Protein AF-A0A946P401-F1 (afdb_monomer_lite)

pLDDT: mean 96.0, std 3.0, range [70.25, 98.25]

Foldseek 3Di:
DAPLVVLLVVCVVVVVVVVVVCCVVDVPPDPADDDPVCVVVVNVPHPDDDDQQWDQDPVQGIAGLNHRPVVCVPDDPLQSVSCSRNSDGDDPVNSVSSVVVVVVVPDQDPVLVVVLVPDDPPDDVVVNVVSSVVVCCVVDPVVD

Radius of gyration: 20.54 Å; chains: 1; bounding box: 43×42×54 Å

Structure (mmCIF, N/CA/C/O backbone):
data_AF-A0A946P401-F1
#
_entry.id   AF-A0A946P401-F1
#
loop_
_atom_site.group_PDB
_atom_site.id
_atom_site.type_symbol
_atom_site.label_atom_id
_atom_site.label_alt_id
_atom_site.label_comp_id
_atom_site.label_asym_id
_atom_site.label_entity_id
_atom_site.label_seq_id
_atom_site.pdbx_PDB_ins_code
_atom_site.Cartn_x
_atom_site.Cartn_y
_atom_site.Cartn_z
_atom_site.occupancy
_atom_site.B_iso_or_equiv
_atom_site.auth_seq_id
_atom_site.auth_comp_id
_atom_site.auth_asym_id
_atom_site.auth_atom_id
_atom_site.pdbx_PDB_model_num
ATOM 1 N N . MET A 1 1 ? 18.172 9.989 4.787 1.00 70.25 1 MET A N 1
ATOM 2 C CA . MET A 1 1 ? 16.854 9.374 5.071 1.00 70.25 1 MET A CA 1
ATOM 3 C C . MET A 1 1 ? 15.800 10.339 4.563 1.00 70.25 1 MET A C 1
ATOM 5 O O . MET A 1 1 ? 15.852 11.483 5.000 1.00 70.25 1 MET A O 1
ATOM 9 N N . SER A 1 2 ? 14.939 9.918 3.629 1.00 91.31 2 SER A N 1
ATOM 10 C CA . SER A 1 2 ? 13.918 10.787 3.017 1.00 91.31 2 SER A CA 1
ATOM 11 C C . SER A 1 2 ? 12.996 11.413 4.064 1.00 91.31 2 SER A C 1
ATOM 13 O O . SER A 1 2 ? 12.835 10.870 5.166 1.00 91.31 2 SER A O 1
ATOM 15 N N . LEU A 1 3 ? 12.405 12.560 3.735 1.00 96.50 3 LEU A N 1
ATOM 16 C CA . LEU A 1 3 ? 11.509 13.304 4.620 1.00 96.50 3 LEU A CA 1
ATOM 17 C C . LEU A 1 3 ? 10.303 12.448 5.032 1.00 96.50 3 LEU A C 1
ATOM 19 O O . LEU A 1 3 ? 9.952 12.408 6.211 1.00 96.50 3 LEU A O 1
ATOM 23 N N . LEU A 1 4 ? 9.768 11.644 4.107 1.00 96.88 4 LEU A N 1
ATOM 24 C CA . LEU A 1 4 ? 8.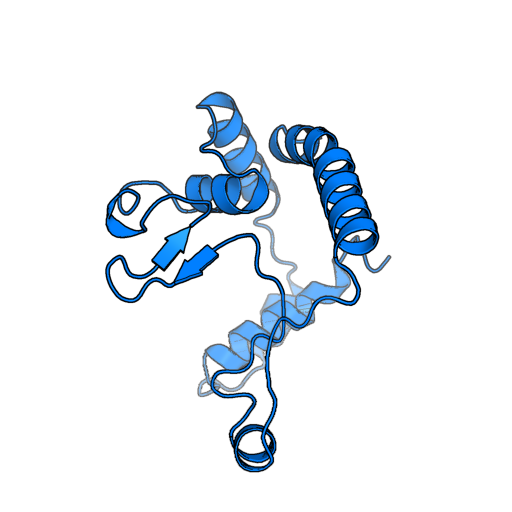709 10.670 4.389 1.00 96.88 4 LEU A CA 1
ATOM 25 C C . LEU A 1 4 ? 9.110 9.662 5.483 1.00 96.88 4 LEU A C 1
ATOM 27 O O . LEU A 1 4 ? 8.361 9.439 6.434 1.00 96.88 4 LEU A O 1
ATOM 31 N N . LYS A 1 5 ? 10.309 9.067 5.395 1.00 96.56 5 LYS A N 1
ATOM 32 C CA . LYS A 1 5 ? 10.795 8.109 6.409 1.00 96.56 5 LYS A CA 1
ATOM 33 C C . LYS A 1 5 ? 10.991 8.773 7.773 1.00 96.56 5 LYS A C 1
ATOM 35 O O . LYS A 1 5 ? 10.742 8.144 8.801 1.00 96.56 5 LYS A O 1
ATOM 40 N N . GLN A 1 6 ? 11.437 10.030 7.800 1.00 96.88 6 GLN A N 1
ATOM 41 C CA . GLN A 1 6 ? 11.561 10.795 9.044 1.00 96.88 6 GLN A CA 1
ATOM 42 C C . GLN A 1 6 ? 10.197 11.046 9.690 1.00 96.88 6 GLN A C 1
ATOM 44 O O . GLN A 1 6 ? 10.072 10.895 10.905 1.00 96.88 6 GLN A O 1
ATOM 49 N N . GLU A 1 7 ? 9.185 11.386 8.893 1.00 96.69 7 GLU A N 1
ATOM 50 C CA . GLU A 1 7 ? 7.823 11.592 9.379 1.00 96.69 7 GLU A CA 1
ATOM 51 C C . GLU A 1 7 ? 7.227 10.299 9.944 1.00 96.69 7 GLU A C 1
ATOM 53 O O . GLU A 1 7 ? 6.802 10.264 11.100 1.00 96.69 7 GLU A O 1
ATOM 58 N N . LEU A 1 8 ? 7.312 9.196 9.195 1.00 97.00 8 LEU A N 1
ATOM 59 C CA . LEU A 1 8 ? 6.853 7.885 9.659 1.00 97.00 8 LEU A CA 1
ATOM 60 C C . LEU A 1 8 ? 7.525 7.464 10.968 1.00 97.00 8 LEU A C 1
ATOM 62 O O . LEU A 1 8 ? 6.856 6.999 11.889 1.00 97.00 8 LEU A O 1
ATOM 66 N N . ARG A 1 9 ? 8.836 7.692 11.105 1.00 97.44 9 ARG A N 1
ATOM 67 C CA . ARG A 1 9 ? 9.573 7.366 12.335 1.00 97.44 9 ARG A CA 1
ATOM 68 C C . ARG A 1 9 ? 9.036 8.105 13.566 1.00 97.44 9 ARG A C 1
ATOM 70 O O . ARG A 1 9 ? 9.102 7.555 14.663 1.00 97.44 9 ARG A O 1
ATOM 77 N N . LYS A 1 10 ? 8.507 9.322 13.407 1.00 96.62 10 LYS A N 1
ATOM 78 C CA . LYS A 1 10 ? 7.879 10.085 14.501 1.00 96.62 10 LYS A CA 1
ATOM 79 C C . LYS A 1 10 ? 6.481 9.565 14.842 1.00 96.62 10 LYS A C 1
ATOM 81 O O . LYS A 1 10 ? 6.079 9.643 16.002 1.00 96.62 10 LYS A O 1
ATOM 86 N N . GLN A 1 11 ? 5.737 9.083 13.847 1.00 96.31 11 GLN A N 1
ATOM 87 C CA . GLN A 1 11 ? 4.347 8.654 14.011 1.00 96.31 11 GLN A CA 1
ATOM 88 C C . GLN A 1 11 ? 4.218 7.215 14.523 1.00 96.31 11 GLN A C 1
ATOM 90 O O . GLN A 1 11 ? 3.386 6.961 15.392 1.00 96.31 11 GLN A O 1
ATOM 95 N N . ILE A 1 12 ? 5.064 6.290 14.051 1.00 97.19 12 ILE A N 1
ATOM 96 C CA . ILE A 1 12 ? 4.979 4.854 14.377 1.00 97.19 12 ILE A CA 1
ATOM 97 C C . ILE A 1 12 ? 4.881 4.589 15.892 1.00 97.19 12 ILE A C 1
ATOM 99 O O . ILE A 1 12 ? 3.969 3.863 16.286 1.00 97.19 12 ILE A O 1
ATOM 103 N N . PRO A 1 13 ? 5.723 5.178 16.771 1.00 97.88 13 PRO A N 1
ATOM 104 C CA . PRO A 1 13 ? 5.627 4.916 18.208 1.00 97.88 13 PRO A CA 1
ATOM 105 C C . PRO A 1 13 ? 4.301 5.378 18.824 1.00 97.88 13 PRO A C 1
ATOM 107 O O . PRO A 1 13 ? 3.810 4.753 19.761 1.00 97.88 13 PRO A O 1
ATOM 110 N N . LYS A 1 14 ? 3.706 6.459 18.299 1.00 96.94 14 LYS A N 1
ATOM 111 C CA . LYS A 1 14 ? 2.421 6.985 18.782 1.00 96.94 14 LYS A CA 1
ATOM 112 C C . LYS A 1 14 ? 1.297 6.012 18.453 1.00 96.94 14 LYS A C 1
ATOM 114 O O . LYS A 1 14 ? 0.610 5.560 19.360 1.00 96.94 14 LYS A O 1
ATOM 119 N N . VAL A 1 15 ? 1.213 5.599 17.188 1.00 95.69 15 VAL A N 1
ATOM 120 C CA . VAL A 1 15 ? 0.208 4.637 16.713 1.00 95.69 15 VAL A CA 1
ATOM 121 C C . VAL A 1 15 ? 0.365 3.286 17.418 1.00 95.69 15 VAL A C 1
ATOM 123 O O . VAL A 1 15 ? -0.617 2.683 17.838 1.00 95.69 15 VAL A O 1
ATOM 126 N N . GLN A 1 16 ? 1.599 2.819 17.637 1.00 97.62 16 GLN A N 1
ATOM 127 C CA . GLN A 1 16 ? 1.847 1.601 18.416 1.00 97.62 16 GLN A CA 1
ATOM 128 C C . GLN A 1 16 ? 1.309 1.701 19.847 1.00 97.62 16 GLN A C 1
ATOM 130 O O . GLN A 1 16 ? 0.755 0.728 20.358 1.00 97.62 16 GLN A O 1
ATOM 135 N N . ASN A 1 17 ? 1.476 2.851 20.501 1.00 98.06 17 ASN A N 1
ATOM 136 C CA . ASN A 1 17 ? 0.951 3.069 21.845 1.00 98.06 17 ASN A CA 1
ATOM 137 C C . ASN A 1 17 ? -0.579 3.169 21.847 1.00 98.06 17 ASN A C 1
ATOM 139 O O . ASN A 1 17 ? -1.206 2.573 22.715 1.00 98.06 17 ASN A O 1
ATOM 143 N N . GLU A 1 18 ? -1.178 3.844 20.865 1.00 96.56 18 GLU A N 1
ATOM 144 C CA . GLU A 1 18 ? -2.636 3.920 20.697 1.00 96.56 18 GLU A CA 1
ATOM 145 C C . GLU A 1 18 ? -3.259 2.530 20.518 1.00 96.56 18 GLU A C 1
ATOM 147 O O . GLU A 1 18 ? -4.220 2.196 21.206 1.00 96.56 18 GLU A O 1
ATOM 152 N N . ILE A 1 19 ? -2.670 1.682 19.666 1.00 96.75 19 ILE A N 1
ATOM 153 C CA . ILE A 1 19 ? -3.125 0.298 19.462 1.00 96.75 19 ILE A CA 1
ATOM 154 C C . ILE A 1 19 ? -3.001 -0.508 20.758 1.00 96.75 19 ILE A C 1
ATOM 156 O O . ILE A 1 19 ? -3.934 -1.216 21.135 1.00 96.75 19 ILE A O 1
ATOM 160 N N . LYS A 1 20 ? -1.868 -0.399 21.464 1.00 97.94 20 LYS A N 1
ATOM 161 C CA . LYS A 1 20 ? -1.679 -1.085 22.751 1.00 97.94 20 LYS A CA 1
ATOM 162 C C . LYS A 1 20 ? -2.722 -0.650 23.772 1.00 97.94 20 LYS A C 1
ATOM 164 O O . LYS A 1 20 ? -3.294 -1.506 24.437 1.00 97.94 20 LYS A O 1
ATOM 169 N N . GLN A 1 21 ? -2.986 0.650 23.871 1.00 98.19 21 GLN A N 1
ATOM 170 C CA . GLN A 1 21 ? -3.978 1.184 24.796 1.00 98.19 21 GLN A CA 1
ATOM 171 C C . GLN A 1 21 ? -5.386 0.704 24.433 1.00 98.19 21 GLN A C 1
ATOM 173 O O . GLN A 1 21 ? -6.114 0.254 25.307 1.00 98.19 21 GLN A O 1
ATOM 178 N N . LEU A 1 22 ? -5.743 0.696 23.145 1.00 96.88 22 LEU A N 1
ATOM 179 C CA . LEU A 1 22 ? -7.036 0.194 22.682 1.00 96.88 22 LEU A CA 1
ATOM 180 C C . LEU A 1 22 ? -7.253 -1.280 23.054 1.00 96.88 22 LEU A C 1
ATOM 182 O O . LEU A 1 22 ? -8.349 -1.648 23.469 1.00 96.88 22 LEU A O 1
ATOM 186 N N . ILE A 1 23 ? -6.219 -2.114 22.927 1.00 97.00 23 ILE A N 1
ATOM 187 C CA . ILE A 1 23 ? -6.283 -3.530 23.311 1.00 97.00 23 ILE A CA 1
ATOM 188 C C . ILE A 1 23 ? -6.398 -3.681 24.834 1.00 97.00 23 ILE A C 1
ATOM 190 O O . ILE A 1 23 ? -7.152 -4.529 25.296 1.00 97.00 23 ILE A O 1
ATOM 194 N N . VAL A 1 24 ? -5.694 -2.858 25.617 1.00 98.12 24 VAL A N 1
ATOM 195 C CA . VAL A 1 24 ? -5.816 -2.859 27.086 1.00 98.12 24 VAL A CA 1
ATOM 196 C C . VAL A 1 24 ? -7.223 -2.448 27.523 1.00 98.12 24 VAL A C 1
ATOM 198 O O . VAL A 1 24 ? -7.798 -3.084 28.400 1.00 98.12 24 VAL A O 1
ATOM 201 N N . ASP A 1 25 ? -7.786 -1.417 26.897 1.00 97.69 25 ASP A N 1
ATOM 202 C CA . ASP A 1 25 ? -9.068 -0.845 27.306 1.00 97.69 25 ASP A CA 1
ATOM 203 C C . ASP A 1 25 ? -10.268 -1.665 26.813 1.00 97.69 25 ASP A C 1
ATOM 205 O O . ASP A 1 25 ? -11.314 -1.670 27.460 1.00 97.69 25 ASP A O 1
ATOM 209 N N . LYS A 1 26 ? -10.157 -2.293 25.633 1.00 97.25 26 LYS A N 1
ATOM 210 C CA . LYS A 1 26 ? -11.293 -2.877 24.894 1.00 97.25 26 LYS A CA 1
ATOM 211 C C . LYS A 1 26 ? -10.980 -4.212 24.211 1.00 97.25 26 LYS A C 1
ATOM 213 O O . LYS A 1 26 ? -11.697 -4.602 23.294 1.00 97.25 26 LYS A O 1
ATOM 218 N N . GLY A 1 27 ? -9.918 -4.911 24.607 1.00 95.06 27 GLY A N 1
ATOM 219 C CA . GLY A 1 27 ? -9.473 -6.142 23.939 1.00 95.06 27 GLY A CA 1
ATOM 220 C C . GLY A 1 27 ? -10.520 -7.259 23.900 1.00 95.06 27 GLY A C 1
ATOM 221 O O . GLY A 1 27 ? -10.591 -7.983 22.910 1.0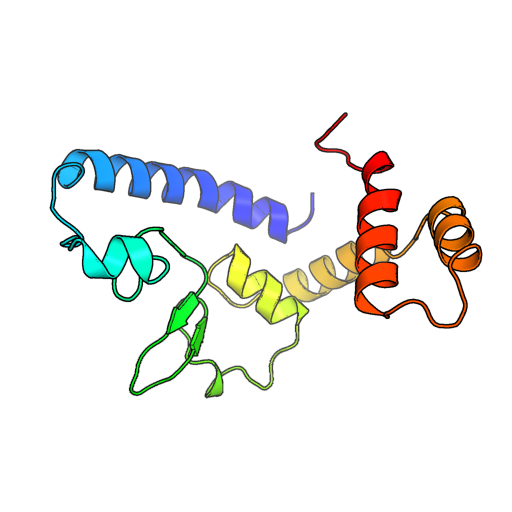0 95.06 27 GLY A O 1
ATOM 222 N N . ASP A 1 28 ? -11.364 -7.347 24.930 1.00 96.88 28 ASP A N 1
ATOM 223 C CA . ASP A 1 28 ? -12.422 -8.360 25.044 1.00 96.88 28 ASP A CA 1
ATOM 224 C C . ASP A 1 28 ? -13.787 -7.881 24.508 1.00 96.88 28 ASP A C 1
ATOM 226 O O . ASP A 1 28 ? -14.778 -8.614 24.559 1.00 96.88 28 ASP A O 1
ATOM 230 N N . GLU A 1 29 ? -13.866 -6.654 23.979 1.00 97.12 29 GLU A N 1
ATOM 231 C CA . GLU A 1 29 ? -15.108 -6.104 23.438 1.00 97.12 29 GLU A CA 1
ATOM 232 C C . GLU A 1 29 ? -15.479 -6.758 22.105 1.00 97.12 29 GLU A C 1
ATOM 234 O O . GLU A 1 29 ? -14.680 -6.909 21.175 1.00 97.12 29 GLU A O 1
ATOM 239 N N . LYS A 1 30 ? -16.756 -7.111 21.977 1.00 96.38 30 LYS A N 1
ATOM 240 C CA . LYS A 1 30 ? -17.268 -7.800 20.796 1.00 96.38 30 LYS A CA 1
ATOM 241 C C . LYS A 1 30 ? -17.426 -6.837 19.617 1.00 96.38 30 LYS A C 1
ATOM 243 O O . LYS A 1 30 ? -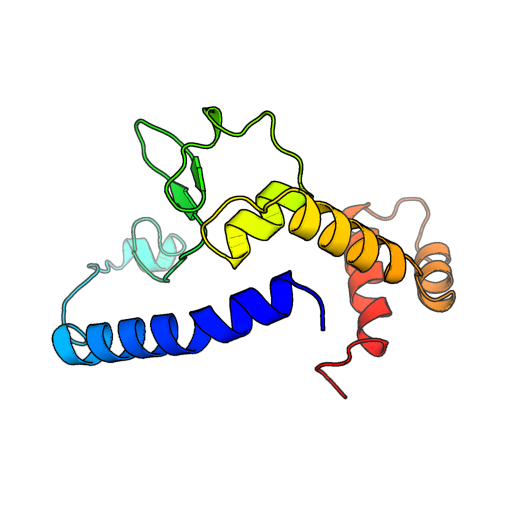18.275 -5.949 19.640 1.00 96.38 30 LYS A O 1
ATOM 248 N N . ILE A 1 31 ? -16.680 -7.067 18.532 1.00 95.00 31 ILE A N 1
ATOM 249 C CA . ILE A 1 31 ? -16.750 -6.234 17.313 1.00 95.00 31 ILE A CA 1
ATOM 250 C C . ILE A 1 31 ? -17.706 -6.765 16.232 1.00 95.00 31 ILE A C 1
ATOM 252 O O . ILE A 1 31 ? -18.153 -5.992 15.379 1.00 95.00 31 ILE A O 1
ATOM 256 N N . SER A 1 32 ? -18.011 -8.068 16.238 1.00 94.75 32 SER A N 1
ATOM 257 C CA . SER A 1 32 ? -18.866 -8.725 15.241 1.00 94.75 32 SER A CA 1
ATOM 258 C C . SER A 1 32 ? -19.482 -10.016 15.788 1.00 94.75 32 SER A C 1
ATOM 260 O O . SER A 1 32 ? -18.885 -10.700 16.616 1.00 94.75 32 SER A O 1
ATOM 262 N N . ASP A 1 33 ? -20.655 -10.369 15.270 1.00 95.44 33 ASP A N 1
ATOM 263 C CA . ASP A 1 33 ? -21.259 -11.700 15.380 1.00 95.44 33 ASP A CA 1
ATOM 264 C C . ASP A 1 33 ? -20.929 -12.545 14.146 1.00 95.44 33 ASP A C 1
ATOM 266 O O . ASP A 1 33 ? -20.715 -11.996 13.061 1.00 95.44 33 ASP A O 1
ATOM 270 N N . VAL A 1 34 ? -20.887 -13.871 14.307 1.00 96.62 34 VAL A N 1
ATOM 271 C CA . VAL A 1 34 ? -20.573 -14.815 13.223 1.00 96.62 34 VAL A CA 1
ATOM 272 C C . VAL A 1 34 ? -21.618 -15.924 13.165 1.00 96.62 34 VAL A C 1
ATOM 274 O O . VAL A 1 34 ? -21.879 -16.605 14.154 1.00 96.62 34 VAL A O 1
ATOM 277 N N . THR A 1 35 ? -22.196 -16.130 11.983 1.00 96.81 35 THR A N 1
ATOM 278 C CA . THR A 1 35 ? -23.159 -17.204 11.693 1.00 96.81 35 THR A CA 1
ATOM 279 C C . THR A 1 35 ? -22.555 -18.276 10.782 1.00 96.81 35 THR A C 1
ATOM 281 O O . THR A 1 35 ? -21.600 -18.022 10.046 1.00 96.81 35 THR A O 1
ATOM 284 N N . VAL A 1 36 ? -23.157 -19.473 10.761 1.00 96.25 36 VAL A N 1
ATOM 285 C CA . VAL A 1 36 ? -22.732 -20.578 9.875 1.00 96.25 36 VAL A CA 1
ATOM 286 C C . VAL A 1 36 ? -22.772 -20.162 8.401 1.00 96.25 36 VAL A C 1
ATOM 288 O O . VAL A 1 36 ? -21.833 -20.432 7.659 1.00 96.25 36 VAL A O 1
ATOM 291 N N . ALA A 1 37 ? -23.814 -19.444 7.974 1.00 97.00 37 ALA A N 1
ATOM 292 C CA . ALA A 1 37 ? -23.921 -18.960 6.598 1.00 97.00 37 ALA A CA 1
ATOM 293 C C . ALA A 1 37 ? -22.762 -18.021 6.223 1.00 97.00 37 ALA A C 1
ATOM 295 O O . ALA A 1 37 ? -22.234 -18.094 5.112 1.00 97.00 37 ALA A O 1
ATOM 296 N N . GLN A 1 38 ? -22.315 -17.173 7.156 1.00 96.00 38 GLN A N 1
ATOM 297 C CA . GLN A 1 38 ? -21.204 -16.264 6.894 1.00 96.00 38 GLN A CA 1
ATOM 298 C C . GLN A 1 38 ? -19.870 -16.998 6.713 1.00 96.00 38 GLN A C 1
ATOM 300 O O . GLN A 1 38 ? -19.068 -16.564 5.882 1.00 96.00 38 GLN A O 1
ATOM 305 N N . ALA A 1 39 ? -19.674 -18.133 7.395 1.00 94.00 39 ALA A N 1
ATOM 306 C CA . ALA A 1 39 ? -18.496 -18.985 7.224 1.00 94.00 39 ALA A CA 1
ATOM 307 C C . ALA A 1 39 ? -18.369 -19.530 5.788 1.00 94.00 39 ALA A C 1
ATOM 309 O O . ALA A 1 39 ? -17.271 -19.566 5.242 1.00 94.00 39 ALA A O 1
ATOM 310 N N . PHE A 1 40 ? -19.488 -19.866 5.138 1.00 96.38 40 PHE A N 1
ATOM 311 C CA . PHE A 1 40 ? -19.502 -20.338 3.746 1.00 96.38 40 PHE A CA 1
ATOM 312 C C . PHE A 1 40 ? -19.568 -19.211 2.699 1.00 96.38 40 PHE A C 1
ATOM 314 O O . PHE A 1 40 ? -19.368 -19.460 1.515 1.00 96.38 40 PHE A O 1
ATOM 321 N N . SER A 1 41 ? -19.821 -17.965 3.111 1.00 95.00 41 SER A N 1
ATOM 322 C CA . SER A 1 41 ? -19.968 -16.814 2.201 1.00 95.00 41 SER A CA 1
ATOM 323 C C . SER A 1 41 ? -18.689 -15.994 1.986 1.00 95.00 41 SER A C 1
ATOM 325 O O . SER A 1 41 ? -18.746 -14.929 1.368 1.00 95.00 41 SER A O 1
ATOM 327 N N . GLY A 1 42 ? -17.557 -16.441 2.541 1.00 93.25 42 GLY A N 1
ATOM 328 C CA . GLY A 1 42 ? -16.308 -15.680 2.515 1.00 93.25 42 GLY A CA 1
ATOM 329 C C . GLY A 1 42 ? -16.340 -14.453 3.430 1.00 93.25 42 GLY A C 1
ATOM 330 O O . GLY A 1 42 ? -15.950 -13.368 3.015 1.00 93.25 42 GLY A O 1
ATOM 331 N N . LEU A 1 43 ? -16.827 -14.613 4.668 1.00 94.19 43 LEU A N 1
ATOM 332 C CA . LEU A 1 43 ? -16.848 -13.565 5.703 1.00 94.19 43 LEU A CA 1
ATOM 333 C C . LEU A 1 43 ? -17.732 -12.344 5.388 1.00 94.19 43 LEU A C 1
ATOM 335 O O . LEU A 1 43 ? -17.524 -11.257 5.932 1.00 94.19 43 LEU A O 1
ATOM 339 N N . ARG A 1 44 ? -18.755 -12.494 4.538 1.00 92.06 44 ARG A N 1
ATOM 340 C CA . ARG A 1 44 ? -19.656 -11.389 4.181 1.00 92.06 44 ARG A CA 1
ATOM 341 C C . ARG A 1 44 ? -20.300 -10.767 5.428 1.00 92.06 44 ARG A C 1
ATOM 343 O O . ARG A 1 44 ? -20.998 -11.435 6.192 1.00 92.06 44 ARG A O 1
ATOM 350 N N . GLY A 1 45 ? -20.094 -9.463 5.604 1.00 90.81 45 GLY A N 1
ATOM 351 C CA . GLY A 1 45 ? -20.649 -8.694 6.722 1.00 90.81 45 GLY A CA 1
ATOM 352 C C . GLY A 1 45 ? -19.931 -8.888 8.063 1.00 90.81 45 GLY A C 1
ATOM 353 O O . GLY A 1 45 ? -20.390 -8.334 9.056 1.00 90.81 45 GLY A O 1
ATOM 354 N N . ILE A 1 46 ? -18.825 -9.638 8.109 1.00 95.06 46 ILE A N 1
ATOM 355 C CA . ILE A 1 46 ? -18.009 -9.804 9.317 1.00 95.06 46 ILE A CA 1
ATOM 356 C C . ILE A 1 46 ? -16.912 -8.737 9.339 1.00 95.06 46 ILE A C 1
ATOM 358 O O . ILE A 1 46 ? -16.155 -8.587 8.379 1.00 95.06 46 ILE A O 1
ATOM 362 N N . LYS A 1 47 ? -16.779 -8.026 10.463 1.00 94.31 47 LYS A N 1
ATOM 363 C CA . LYS A 1 47 ? -15.619 -7.156 10.712 1.00 94.31 47 LYS A CA 1
ATOM 364 C C . LYS A 1 47 ? -14.439 -8.025 11.152 1.00 94.31 47 LYS A C 1
ATOM 366 O O . LYS A 1 47 ? -14.407 -8.464 12.296 1.00 94.31 47 LYS A O 1
ATOM 371 N N . ALA A 1 48 ? -13.515 -8.305 10.232 1.00 92.38 48 ALA A N 1
ATOM 372 C CA . ALA A 1 48 ? -12.453 -9.298 10.440 1.00 92.38 48 ALA A CA 1
ATOM 373 C C . ALA A 1 48 ? -11.039 -8.710 10.595 1.00 92.38 48 ALA A C 1
ATOM 375 O O . ALA A 1 48 ? -10.172 -9.357 11.174 1.00 92.38 48 ALA A O 1
ATOM 376 N N . PHE A 1 49 ? -10.783 -7.510 10.075 1.00 92.00 49 PHE A N 1
ATOM 377 C CA . PHE A 1 49 ? -9.454 -6.896 10.078 1.00 92.00 49 PHE A CA 1
ATOM 378 C C . PHE A 1 49 ? -9.541 -5.373 10.167 1.00 92.00 49 PHE A C 1
ATOM 380 O O . PHE A 1 49 ? -10.559 -4.767 9.829 1.00 92.00 49 PHE A O 1
ATOM 387 N N . VAL A 1 50 ? -8.448 -4.768 10.627 1.00 93.69 50 VAL A N 1
ATOM 388 C CA . VAL A 1 50 ? -8.280 -3.317 10.724 1.00 93.69 50 VAL A CA 1
ATOM 389 C C . VAL A 1 50 ? -7.629 -2.804 9.440 1.00 93.69 50 VAL A C 1
ATOM 391 O O . VAL A 1 50 ? -6.662 -3.386 8.952 1.00 93.69 50 VAL A O 1
ATOM 394 N N . CYS A 1 51 ? -8.165 -1.715 8.892 1.00 94.75 51 CYS A N 1
ATOM 395 C CA . CYS A 1 51 ? -7.589 -0.987 7.767 1.00 94.75 51 CYS A CA 1
ATOM 396 C C . CYS A 1 51 ? -7.573 0.504 8.114 1.00 94.75 51 CYS A C 1
ATOM 398 O O . CYS A 1 51 ? -8.620 1.146 8.146 1.00 94.75 51 CYS A O 1
ATOM 400 N N . ASP A 1 52 ? -6.386 1.050 8.380 1.00 92.75 52 ASP A N 1
ATOM 401 C CA . ASP A 1 52 ? -6.241 2.436 8.854 1.00 92.75 52 ASP A CA 1
ATOM 402 C C . ASP A 1 52 ? -6.123 3.461 7.719 1.00 92.75 52 ASP A C 1
ATOM 404 O O . ASP A 1 52 ? -6.166 4.673 7.945 1.00 92.75 52 ASP A O 1
ATOM 408 N N . THR A 1 53 ? -5.908 2.995 6.489 1.00 96.69 53 THR A N 1
ATOM 409 C CA . THR A 1 53 ? -5.631 3.863 5.341 1.00 96.69 53 THR A CA 1
ATOM 410 C C . THR A 1 53 ? -6.900 4.375 4.677 1.00 96.69 53 THR A C 1
ATOM 412 O O . THR A 1 53 ? -6.920 5.501 4.176 1.00 96.69 53 THR A O 1
ATOM 415 N N . SER A 1 54 ? -7.967 3.577 4.674 1.00 96.75 54 SER A N 1
ATOM 416 C CA . SER A 1 54 ? -9.221 3.939 4.022 1.00 96.75 54 SER A CA 1
ATOM 417 C C . SER A 1 54 ? -10.423 3.210 4.609 1.00 96.75 54 SER A C 1
ATOM 419 O O . SER A 1 54 ? -10.304 2.150 5.220 1.00 96.75 54 SER A O 1
ATOM 421 N N . SER A 1 55 ? -11.598 3.787 4.388 1.00 95.62 55 SER A N 1
ATOM 422 C CA . SER A 1 55 ? -12.889 3.193 4.715 1.00 95.62 55 SER A CA 1
ATOM 423 C C . SER A 1 55 ? -13.902 3.496 3.614 1.00 95.62 55 SER A C 1
ATOM 425 O O . SER A 1 55 ? -13.694 4.377 2.780 1.00 95.62 55 SER A O 1
ATOM 427 N N . VAL A 1 56 ? -14.999 2.742 3.586 1.00 95.19 56 VAL A N 1
ATOM 428 C CA . VAL A 1 56 ? -16.082 2.946 2.620 1.00 95.19 56 VAL A CA 1
ATOM 429 C C . VAL A 1 56 ? -17.369 3.231 3.379 1.00 95.19 56 VAL A C 1
ATOM 431 O O . VAL A 1 56 ? -17.784 2.449 4.233 1.00 95.19 56 VAL A O 1
ATOM 434 N N . SER A 1 57 ? -17.993 4.362 3.060 1.00 91.12 57 SER A N 1
ATOM 435 C CA . SER A 1 57 ? -19.317 4.755 3.540 1.00 91.12 57 SER A CA 1
ATOM 436 C C . SER A 1 57 ? -20.348 4.552 2.429 1.00 91.12 57 SER A C 1
ATOM 438 O O . SER A 1 57 ? -20.048 4.791 1.261 1.00 91.12 57 SER A O 1
ATOM 440 N N . ALA A 1 58 ? -21.568 4.148 2.791 1.00 90.44 58 ALA A N 1
ATOM 441 C CA . ALA A 1 58 ? -22.671 4.017 1.837 1.00 90.44 58 ALA A CA 1
ATOM 442 C C . ALA A 1 58 ? -23.039 5.360 1.179 1.00 90.44 58 ALA A C 1
ATOM 444 O O . ALA A 1 58 ? -23.339 5.388 -0.009 1.00 90.44 58 ALA A O 1
ATOM 445 N N . ASP A 1 59 ? -22.952 6.464 1.928 1.00 90.50 59 ASP A N 1
ATOM 446 C CA . ASP A 1 59 ? -23.368 7.788 1.450 1.00 90.50 59 ASP A CA 1
ATOM 447 C C . ASP A 1 59 ? -22.243 8.523 0.713 1.00 90.50 59 ASP A C 1
ATOM 449 O O . ASP A 1 59 ? -22.481 9.223 -0.269 1.00 90.50 59 ASP A O 1
ATOM 453 N N . LYS A 1 60 ? -21.003 8.390 1.204 1.00 88.38 60 LYS A N 1
ATOM 454 C CA . LYS A 1 60 ? -19.844 9.165 0.721 1.00 88.38 60 LYS A CA 1
ATOM 455 C C . LYS A 1 60 ? -18.896 8.380 -0.188 1.00 88.38 60 LYS A C 1
ATOM 457 O O . LYS A 1 60 ? -17.985 8.968 -0.764 1.00 88.38 60 LYS A O 1
ATOM 462 N N . GLY A 1 61 ? -19.074 7.066 -0.308 1.00 94.69 61 GLY A N 1
ATOM 463 C CA . GLY A 1 61 ? -18.150 6.197 -1.031 1.00 94.69 61 GLY A CA 1
ATOM 464 C C . GLY A 1 61 ? -16.812 6.026 -0.304 1.00 94.69 61 GLY A C 1
ATOM 465 O O . GLY A 1 61 ? -16.768 5.921 0.924 1.00 94.69 61 GLY A O 1
ATOM 466 N N . LEU A 1 62 ? -15.721 5.950 -1.073 1.00 96.94 62 LEU A N 1
ATOM 467 C CA . LEU A 1 62 ? -14.367 5.762 -0.547 1.00 96.94 62 LEU A CA 1
ATOM 468 C C . LEU A 1 62 ? -13.885 7.013 0.200 1.00 96.94 62 LEU A C 1
ATOM 470 O O . LEU A 1 62 ? -13.940 8.123 -0.325 1.00 96.94 62 LEU A O 1
ATOM 474 N N . ILE A 1 63 ? -13.351 6.809 1.399 1.00 97.06 63 ILE A N 1
ATOM 475 C CA . ILE A 1 63 ? -12.736 7.830 2.243 1.00 97.06 63 ILE A CA 1
ATOM 476 C C . ILE A 1 63 ? -11.291 7.400 2.499 1.00 97.06 63 ILE A C 1
ATOM 478 O O . ILE A 1 63 ? -11.048 6.324 3.043 1.00 97.06 63 ILE A O 1
ATOM 482 N N . ILE A 1 64 ? -10.323 8.233 2.123 1.00 97.31 64 ILE A N 1
ATOM 483 C CA . ILE A 1 64 ? -8.889 7.976 2.296 1.00 97.31 64 ILE A CA 1
ATOM 484 C C . ILE A 1 64 ? -8.383 8.851 3.437 1.00 97.31 64 ILE A C 1
ATOM 486 O O . ILE A 1 64 ? -8.438 10.074 3.345 1.00 97.31 64 ILE A O 1
ATOM 490 N N . ARG A 1 65 ? -7.909 8.233 4.529 1.00 96.19 65 ARG A N 1
ATOM 491 C CA . ARG A 1 65 ? -7.414 8.939 5.730 1.00 96.19 65 ARG A CA 1
ATOM 492 C C . ARG A 1 65 ? -8.337 10.079 6.205 1.00 96.19 65 ARG A C 1
ATOM 494 O O . ARG A 1 65 ? -7.882 11.147 6.593 1.00 96.19 65 ARG A O 1
ATOM 501 N N . GLY A 1 66 ? -9.649 9.843 6.169 1.00 94.88 66 GLY A N 1
ATOM 502 C CA . GLY A 1 66 ? -10.670 10.809 6.593 1.00 94.88 66 GLY A CA 1
ATOM 503 C C . GLY A 1 66 ? -11.143 11.788 5.513 1.00 94.88 66 GLY A C 1
ATOM 504 O O . GLY A 1 66 ? -12.099 12.516 5.762 1.00 94.88 66 GLY A O 1
ATOM 505 N N . ILE A 1 67 ? -10.549 11.772 4.317 1.00 95.62 67 ILE A N 1
ATOM 506 C CA . ILE A 1 67 ? -10.902 12.665 3.208 1.00 95.62 67 ILE A CA 1
ATOM 507 C C . ILE A 1 67 ? -11.706 11.885 2.153 1.00 95.62 67 ILE A C 1
ATOM 509 O O . ILE A 1 67 ? -11.211 10.873 1.644 1.00 95.62 67 ILE A O 1
ATOM 513 N N . PRO A 1 68 ? -12.946 12.288 1.815 1.00 96.19 68 PRO A N 1
ATOM 514 C CA . PRO A 1 68 ? -13.711 11.665 0.736 1.00 96.19 68 PRO A CA 1
ATOM 515 C C . PRO A 1 68 ? -12.956 11.701 -0.599 1.00 96.19 68 PRO A C 1
ATOM 517 O O . PRO A 1 68 ? -12.417 12.736 -0.981 1.00 96.19 68 PRO A O 1
ATOM 520 N N . LEU A 1 69 ? -12.951 10.590 -1.343 1.00 95.56 69 LEU A N 1
ATOM 521 C CA . LEU A 1 69 ? -12.200 10.459 -2.601 1.00 95.56 69 LEU A CA 1
ATOM 522 C C . LEU A 1 69 ? -12.526 11.580 -3.596 1.00 95.56 69 LEU A C 1
ATOM 524 O O . LEU A 1 69 ? -11.628 12.108 -4.246 1.00 95.56 69 LEU A O 1
ATOM 528 N N . LEU A 1 70 ? -13.807 11.947 -3.694 1.00 94.88 70 LEU A N 1
ATOM 529 C CA . LEU A 1 70 ? -14.284 12.979 -4.616 1.00 94.88 70 LEU A CA 1
ATOM 530 C C . LEU A 1 70 ? -13.691 14.369 -4.327 1.00 94.88 70 LEU A C 1
ATOM 532 O O . LEU A 1 70 ? -13.667 15.206 -5.222 1.00 94.88 70 LEU A O 1
ATOM 536 N N . GLU A 1 71 ? -13.177 14.614 -3.119 1.00 95.38 71 GLU A N 1
ATOM 537 C CA . GLU A 1 71 ? -12.531 15.881 -2.753 1.00 95.38 71 GLU A CA 1
ATOM 538 C C . GLU A 1 71 ? -11.059 15.941 -3.188 1.00 95.38 71 GLU A C 1
ATOM 540 O O . GLU A 1 71 ? -10.495 17.025 -3.302 1.00 95.38 71 GLU A O 1
ATOM 545 N N . ILE A 1 72 ? -10.432 14.795 -3.472 1.00 95.69 72 ILE A N 1
ATOM 546 C CA . ILE A 1 72 ? -8.989 14.682 -3.746 1.00 95.69 72 ILE A CA 1
ATOM 547 C C . ILE A 1 72 ? -8.675 14.095 -5.124 1.00 95.69 72 ILE A C 1
ATOM 549 O O . ILE A 1 72 ? -7.547 13.704 -5.387 1.00 95.69 72 ILE A O 1
ATOM 553 N N . THR A 1 73 ? -9.626 14.073 -6.057 1.00 96.25 73 THR A N 1
ATOM 554 C CA . THR A 1 73 ? -9.397 13.539 -7.417 1.00 96.25 73 THR A CA 1
ATOM 555 C C . THR A 1 73 ? -8.362 14.317 -8.235 1.00 96.25 73 THR A C 1
ATOM 557 O O . THR A 1 73 ? -7.956 13.865 -9.300 1.00 96.25 73 THR A O 1
ATOM 560 N N . HIS A 1 74 ? -7.978 15.508 -7.774 1.00 96.81 74 HIS A N 1
ATOM 561 C CA . HIS A 1 74 ? -7.064 16.423 -8.452 1.00 96.81 74 HIS A CA 1
ATOM 562 C C . HIS A 1 74 ? -5.609 16.312 -7.968 1.00 96.81 74 HIS A C 1
ATOM 564 O O . HIS A 1 74 ? -4.735 16.925 -8.580 1.00 96.81 74 HIS A O 1
ATOM 570 N N . ILE A 1 75 ? -5.349 15.580 -6.877 1.00 97.12 75 ILE A N 1
ATOM 571 C CA . ILE A 1 75 ? -3.998 15.440 -6.317 1.00 97.12 75 ILE A CA 1
ATOM 572 C C . ILE A 1 75 ? -3.222 14.335 -7.038 1.00 97.12 75 ILE A C 1
ATOM 574 O O . ILE A 1 75 ? -3.799 13.420 -7.629 1.00 97.12 75 ILE A O 1
ATOM 578 N N . LEU A 1 76 ? -1.897 14.403 -6.979 1.00 97.62 76 LEU A N 1
ATOM 579 C CA . LEU A 1 76 ? -1.023 13.444 -7.645 1.00 97.62 76 LEU A CA 1
ATOM 580 C C . LEU A 1 76 ? -0.957 12.096 -6.905 1.00 97.62 76 LEU A C 1
ATOM 582 O O . LEU A 1 76 ? -1.096 12.058 -5.679 1.00 97.62 76 LEU A O 1
ATOM 586 N N . PRO A 1 77 ? -0.653 10.981 -7.597 1.00 97.06 77 PRO A N 1
ATOM 587 C CA . PRO A 1 77 ? -0.452 9.681 -6.955 1.00 97.06 77 PRO A CA 1
ATOM 588 C C . PRO A 1 77 ? 0.595 9.696 -5.832 1.00 97.06 77 PRO A C 1
ATOM 590 O O . PRO A 1 77 ? 0.424 9.015 -4.824 1.00 97.06 77 PRO A O 1
ATOM 593 N N . GLU A 1 78 ? 1.656 10.495 -5.958 1.00 97.69 78 GLU A N 1
ATOM 594 C CA . GLU A 1 78 ? 2.675 10.655 -4.916 1.00 97.69 78 GLU A CA 1
ATOM 595 C C . GLU A 1 78 ? 2.118 11.359 -3.670 1.00 97.69 78 GLU A C 1
ATOM 597 O O . GLU A 1 78 ? 2.476 11.009 -2.545 1.00 97.69 78 GLU A O 1
ATOM 602 N N . GLU A 1 79 ? 1.194 12.308 -3.846 1.00 97.94 79 GLU A N 1
ATOM 603 C CA . GLU A 1 79 ? 0.489 12.959 -2.737 1.00 97.94 79 GLU A CA 1
ATOM 604 C C . GLU A 1 79 ? -0.486 11.990 -2.064 1.00 97.94 79 GLU A C 1
ATOM 606 O O . GLU A 1 79 ? -0.536 11.938 -0.835 1.00 97.94 79 GLU A O 1
ATOM 611 N N . VAL A 1 80 ? -1.194 11.162 -2.846 1.00 97.69 80 VAL A N 1
ATOM 612 C CA . VAL A 1 80 ? -2.030 10.069 -2.318 1.00 97.69 80 VAL A CA 1
ATOM 613 C C . VAL A 1 80 ? -1.177 9.082 -1.519 1.00 97.69 80 VAL A C 1
ATOM 615 O O . VAL A 1 80 ? -1.556 8.700 -0.415 1.00 97.69 80 VAL A O 1
ATOM 618 N N . PHE A 1 81 ? -0.011 8.681 -2.030 1.00 97.94 81 PHE A N 1
ATOM 619 C CA . PHE A 1 81 ? 0.901 7.770 -1.334 1.00 97.94 81 PHE A CA 1
ATOM 620 C C . PHE A 1 81 ? 1.379 8.354 0.000 1.00 97.94 81 PHE A C 1
ATOM 622 O O . PHE A 1 81 ? 1.340 7.679 1.032 1.00 97.94 81 PHE A O 1
ATOM 629 N N . PHE A 1 82 ? 1.767 9.632 0.003 1.00 98.19 82 PHE A N 1
ATOM 630 C CA . PHE A 1 82 ? 2.164 10.332 1.221 1.00 98.19 82 PHE A CA 1
ATOM 631 C C . PHE A 1 82 ? 1.002 10.428 2.222 1.00 98.19 82 PHE A C 1
ATOM 633 O O . PHE A 1 82 ? 1.191 10.151 3.411 1.00 98.19 82 PHE A O 1
ATOM 640 N N . LEU A 1 83 ? -0.209 10.739 1.745 1.00 97.88 83 LEU A N 1
ATOM 641 C CA . LEU A 1 83 ? -1.431 10.763 2.546 1.00 97.88 83 LEU A CA 1
ATOM 642 C C . LEU A 1 83 ? -1.697 9.402 3.187 1.00 97.88 83 LEU A C 1
ATOM 644 O O . LEU A 1 83 ? -1.840 9.322 4.404 1.00 97.88 83 LEU A O 1
ATOM 648 N N . LEU A 1 84 ? -1.701 8.322 2.403 1.00 97.81 84 LEU A N 1
ATOM 649 C CA . LEU A 1 84 ? -1.949 6.964 2.890 1.00 97.81 84 LEU A CA 1
ATOM 650 C C . LEU A 1 84 ? -0.984 6.575 4.013 1.00 97.81 84 LEU A C 1
ATOM 652 O O . LEU A 1 84 ? -1.406 5.959 4.992 1.00 97.81 84 LEU A O 1
ATOM 656 N N . LEU A 1 85 ? 0.285 6.963 3.914 1.00 97.38 85 LEU A N 1
ATOM 657 C CA . LEU A 1 85 ? 1.302 6.613 4.900 1.00 97.38 85 LEU A CA 1
ATOM 658 C C . LEU A 1 85 ? 1.288 7.508 6.144 1.00 97.38 85 LEU A C 1
ATOM 660 O O . LEU A 1 85 ? 1.474 6.997 7.244 1.00 97.38 85 LEU A O 1
ATOM 664 N N . THR A 1 86 ? 1.054 8.812 5.990 1.00 96.56 86 THR A N 1
ATOM 665 C CA . THR A 1 86 ? 1.250 9.802 7.071 1.00 96.56 86 THR A CA 1
ATOM 666 C C . THR A 1 86 ? -0.037 10.406 7.632 1.00 96.56 86 THR A C 1
ATOM 668 O O . THR A 1 86 ? 0.013 11.128 8.625 1.00 96.56 86 THR A O 1
ATOM 671 N N . GLY A 1 87 ? -1.180 10.168 6.986 1.00 96.19 87 GLY A N 1
ATOM 672 C CA . GLY A 1 87 ? -2.473 10.745 7.358 1.00 96.19 87 GLY A CA 1
ATOM 673 C C . GLY A 1 87 ? -2.670 12.213 6.962 1.00 96.19 87 GLY A C 1
ATOM 674 O O . GLY A 1 87 ? -3.707 12.780 7.291 1.00 96.19 87 GLY A O 1
ATOM 675 N N . ARG A 1 88 ? -1.718 12.838 6.254 1.00 95.75 88 ARG A N 1
ATOM 676 C CA . ARG A 1 88 ? -1.821 14.226 5.771 1.00 95.75 88 ARG A CA 1
ATOM 677 C C . ARG A 1 88 ? -1.242 14.392 4.370 1.00 95.75 88 ARG A C 1
ATOM 679 O O . ARG A 1 88 ? -0.425 13.589 3.935 1.00 95.75 88 ARG A O 1
ATOM 686 N N . LEU A 1 89 ? -1.609 15.475 3.692 1.00 96.94 89 LEU A N 1
ATOM 687 C CA . LEU A 1 89 ? -0.960 15.858 2.439 1.00 96.94 89 LEU A CA 1
ATOM 688 C C . LEU A 1 89 ? 0.490 16.333 2.688 1.00 96.94 89 LEU A C 1
ATOM 690 O O . LEU A 1 89 ? 0.786 16.886 3.760 1.00 96.94 89 LEU A O 1
ATOM 694 N N . PRO A 1 90 ? 1.407 16.100 1.731 1.00 97.81 90 PRO A N 1
ATOM 695 C CA . PRO A 1 90 ? 2.786 16.558 1.834 1.00 97.81 90 PRO A CA 1
ATOM 696 C C . PRO A 1 90 ? 2.884 18.077 1.653 1.00 97.81 90 PRO A C 1
ATOM 698 O O . PRO A 1 90 ? 2.070 18.708 0.981 1.00 97.81 90 PRO A O 1
ATOM 701 N N . THR A 1 91 ? 3.935 18.674 2.208 1.00 98.12 91 THR A N 1
ATOM 702 C CA . THR A 1 91 ? 4.381 20.013 1.797 1.00 98.12 91 THR A CA 1
ATOM 703 C C . THR A 1 91 ? 5.070 19.957 0.427 1.00 98.12 91 THR A C 1
ATOM 705 O O . THR A 1 91 ? 5.424 18.884 -0.065 1.00 98.12 91 THR A O 1
ATOM 708 N N . LYS A 1 92 ? 5.319 21.118 -0.197 1.00 97.56 92 LYS A N 1
ATOM 709 C CA . LYS A 1 92 ? 6.017 21.185 -1.496 1.00 97.56 92 LYS A CA 1
ATOM 710 C C . LYS A 1 92 ? 7.399 20.523 -1.449 1.00 97.56 92 LYS A C 1
ATOM 712 O O . LYS A 1 92 ? 7.736 19.775 -2.362 1.00 97.56 92 LYS A O 1
ATOM 717 N N . ASP A 1 93 ? 8.157 20.754 -0.380 1.00 97.88 93 ASP A N 1
ATOM 718 C CA . ASP A 1 93 ? 9.504 20.194 -0.221 1.00 97.88 93 ASP A CA 1
ATOM 719 C C . ASP A 1 93 ? 9.460 18.674 -0.010 1.00 97.88 93 ASP A C 1
ATOM 721 O O . ASP A 1 93 ? 10.261 17.943 -0.588 1.00 97.88 93 ASP A O 1
ATOM 725 N N . GLU A 1 94 ? 8.478 18.181 0.751 1.00 98.12 94 GLU A N 1
ATOM 726 C CA . GLU A 1 94 ? 8.254 16.742 0.946 1.00 98.12 94 GLU A CA 1
ATOM 727 C C . GLU A 1 94 ? 7.846 16.039 -0.350 1.00 98.12 94 GLU A C 1
ATOM 729 O O . GLU A 1 94 ? 8.303 14.928 -0.613 1.00 98.12 94 GLU A O 1
ATOM 734 N N . LEU A 1 95 ? 7.023 16.686 -1.180 1.00 98.06 95 LEU A N 1
ATOM 735 C CA . LEU A 1 95 ? 6.628 16.147 -2.478 1.00 98.06 95 LEU A CA 1
ATOM 736 C C . LEU A 1 95 ? 7.816 16.081 -3.447 1.00 98.06 95 LEU A C 1
ATOM 738 O O . LEU A 1 95 ? 7.970 15.094 -4.165 1.00 98.06 95 LEU A O 1
ATOM 742 N N . VAL A 1 96 ? 8.668 17.110 -3.468 1.00 98.12 96 VAL A N 1
ATOM 743 C CA . VAL A 1 96 ? 9.890 17.118 -4.289 1.00 98.12 96 VAL A CA 1
ATOM 744 C C . VAL A 1 96 ? 10.865 16.032 -3.827 1.00 98.12 96 VAL A C 1
ATOM 746 O O . VAL A 1 96 ? 11.393 15.299 -4.665 1.00 98.12 96 VAL A O 1
ATOM 749 N N . ASP A 1 97 ? 11.073 15.890 -2.515 1.00 98.25 97 ASP A N 1
ATOM 750 C CA . ASP A 1 97 ? 11.908 14.826 -1.946 1.00 98.25 97 ASP A CA 1
ATOM 751 C C . ASP A 1 97 ? 11.370 13.435 -2.308 1.00 98.25 97 ASP A C 1
ATOM 753 O O . ASP A 1 97 ? 12.130 12.593 -2.782 1.00 98.25 97 ASP A O 1
ATOM 757 N N . LEU A 1 98 ? 10.055 13.215 -2.188 1.00 97.62 98 LEU A N 1
ATOM 758 C CA . LEU A 1 98 ? 9.418 11.942 -2.536 1.00 97.62 98 LEU A CA 1
ATOM 759 C C . LEU A 1 98 ? 9.579 11.597 -4.022 1.00 97.62 98 LEU A C 1
ATOM 761 O O . LEU A 1 98 ? 9.944 10.474 -4.358 1.00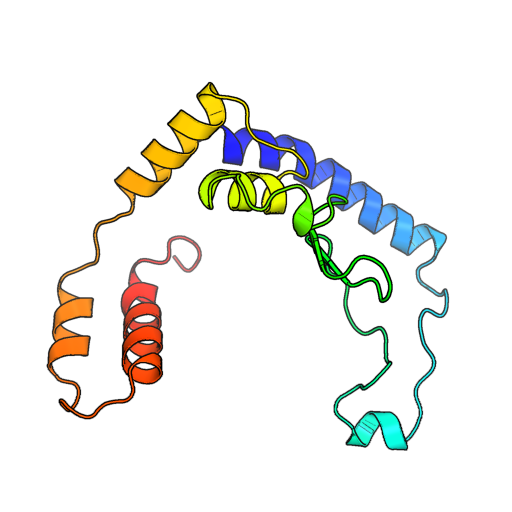 97.62 98 LEU A O 1
ATOM 765 N N . LYS A 1 99 ? 9.359 12.559 -4.924 1.00 97.50 99 LYS A N 1
ATOM 766 C CA . LYS A 1 99 ? 9.542 12.343 -6.369 1.00 97.50 99 LYS A CA 1
ATOM 767 C C . LYS A 1 99 ? 10.990 12.023 -6.725 1.00 97.50 99 LYS A C 1
ATOM 769 O O . LYS A 1 99 ? 11.244 11.184 -7.592 1.00 97.50 99 LYS A 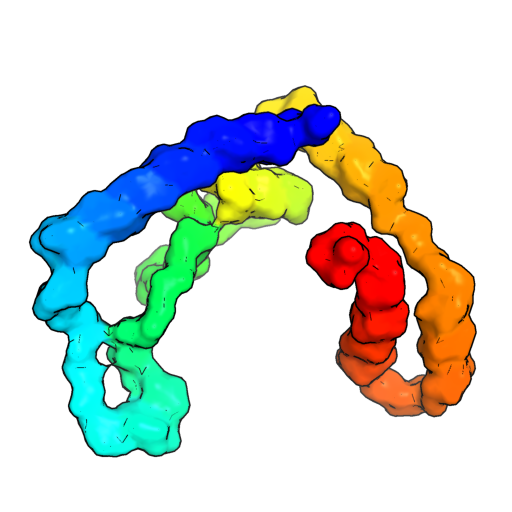O 1
ATOM 774 N N . LYS A 1 100 ? 11.947 12.667 -6.050 1.00 97.44 100 LYS A N 1
ATOM 775 C CA . LYS A 1 100 ? 13.372 12.364 -6.206 1.00 97.44 100 LYS A CA 1
ATOM 776 C C . LYS A 1 100 ? 13.700 10.956 -5.706 1.00 97.44 100 LYS A C 1
ATOM 778 O O . LYS A 1 100 ? 14.421 10.243 -6.397 1.00 97.44 100 LYS A O 1
ATOM 783 N N . ASP A 1 101 ? 13.147 10.557 -4.560 1.00 96.31 101 ASP A N 1
ATOM 784 C CA . ASP A 1 101 ? 13.292 9.205 -4.008 1.00 96.31 101 ASP A CA 1
ATOM 785 C C . ASP A 1 101 ? 12.718 8.163 -4.979 1.00 96.31 101 ASP A C 1
ATOM 787 O O . ASP A 1 101 ? 13.384 7.188 -5.295 1.00 96.31 101 ASP A O 1
ATOM 791 N N . PHE A 1 102 ? 11.537 8.382 -5.561 1.00 96.00 102 PHE A N 1
ATOM 792 C CA . PHE A 1 102 ? 10.995 7.473 -6.581 1.00 96.00 102 PHE A CA 1
ATOM 793 C C . PHE A 1 102 ? 11.884 7.395 -7.821 1.00 96.00 102 PHE A C 1
ATOM 795 O O . PHE A 1 102 ? 12.187 6.302 -8.294 1.00 96.00 102 PHE A O 1
ATOM 802 N N . SER A 1 103 ? 12.364 8.543 -8.300 1.00 96.19 103 SER A N 1
ATOM 803 C CA . SER A 1 103 ? 13.238 8.610 -9.475 1.00 96.19 103 SER A CA 1
ATOM 804 C C . SER A 1 103 ? 14.542 7.831 -9.282 1.00 96.19 103 SER A C 1
ATOM 806 O O . SER A 1 103 ? 15.047 7.246 -10.236 1.00 96.19 103 SER A O 1
ATOM 808 N N . SER A 1 104 ? 15.081 7.775 -8.058 1.00 95.62 104 SER A N 1
ATOM 809 C CA . SER A 1 104 ? 16.298 7.003 -7.779 1.00 95.62 104 SER A CA 1
ATOM 810 C C . SER A 1 104 ? 16.089 5.486 -7.727 1.00 95.62 104 SER A C 1
ATOM 812 O O . SER A 1 104 ? 17.072 4.762 -7.637 1.00 95.62 104 SER A O 1
ATOM 814 N N . HIS A 1 105 ? 14.844 4.999 -7.774 1.00 94.19 105 HIS A N 1
ATOM 815 C CA . HIS A 1 105 ? 14.503 3.570 -7.714 1.00 94.19 105 HIS A CA 1
ATOM 816 C C . HIS A 1 105 ? 13.806 3.068 -8.995 1.00 94.19 105 HIS A C 1
ATOM 818 O O . HIS A 1 105 ? 13.099 2.065 -8.956 1.00 94.19 105 HIS A O 1
ATOM 824 N N . LEU A 1 106 ? 13.974 3.763 -10.127 1.00 95.38 106 LEU A N 1
ATOM 825 C CA . LEU A 1 106 ? 13.355 3.381 -11.408 1.00 95.38 106 LEU A CA 1
ATOM 826 C C . LEU A 1 106 ? 14.087 2.250 -12.143 1.00 95.38 106 LEU A C 1
ATOM 828 O O . LEU A 1 106 ? 13.539 1.686 -13.088 1.00 95.38 106 LEU A O 1
ATOM 832 N N . GLU A 1 107 ? 15.326 1.947 -11.758 1.00 95.50 107 GLU A N 1
ATOM 833 C CA . GLU A 1 107 ? 16.138 0.945 -12.442 1.00 95.50 107 GLU A CA 1
ATOM 834 C C . GLU A 1 107 ? 15.620 -0.470 -12.156 1.00 95.50 107 GLU A C 1
ATOM 836 O O . GLU A 1 107 ? 15.529 -0.902 -11.006 1.00 95.50 107 GLU A O 1
ATOM 841 N N . VAL A 1 108 ? 15.286 -1.193 -13.225 1.00 96.25 108 VAL A N 1
ATOM 842 C CA . VAL A 1 108 ? 14.859 -2.594 -13.174 1.00 96.25 108 VAL A CA 1
ATOM 843 C C . VAL A 1 108 ? 16.022 -3.464 -13.655 1.00 96.25 108 VAL A C 1
ATOM 845 O O . VAL A 1 108 ? 16.476 -3.255 -14.782 1.00 96.25 108 VAL A O 1
ATOM 848 N N . PRO A 1 109 ? 16.489 -4.450 -12.865 1.00 96.75 109 PRO A N 1
ATOM 849 C CA . PRO A 1 109 ? 17.608 -5.301 -13.258 1.00 96.75 109 PRO A CA 1
ATOM 850 C C . PRO A 1 109 ? 17.370 -6.060 -14.569 1.00 96.75 109 PRO A C 1
ATOM 852 O O . PRO A 1 109 ? 16.300 -6.633 -14.781 1.00 96.75 109 PRO A O 1
ATOM 855 N N . ASP A 1 110 ? 18.408 -6.180 -15.401 1.00 97.50 110 ASP A N 1
ATOM 856 C CA . ASP A 1 110 ? 18.322 -6.815 -16.728 1.00 97.50 110 ASP A CA 1
ATOM 857 C C . ASP A 1 110 ? 17.764 -8.243 -16.716 1.00 97.50 110 ASP A C 1
ATOM 859 O O . ASP A 1 110 ? 17.135 -8.685 -17.678 1.00 97.50 110 ASP A O 1
ATOM 863 N N . TYR A 1 111 ? 17.999 -9.001 -15.641 1.00 97.38 111 TYR A N 1
ATOM 864 C CA . TYR A 1 111 ? 17.500 -10.372 -15.553 1.00 97.38 111 TYR A CA 1
ATOM 865 C C . TYR A 1 111 ? 15.970 -10.436 -15.498 1.00 97.38 111 TYR A C 1
ATOM 867 O O . TYR A 1 111 ? 15.403 -11.422 -15.955 1.00 97.38 111 TYR A O 1
ATOM 875 N N . VAL A 1 112 ? 15.302 -9.399 -14.987 1.00 97.75 112 VAL A N 1
ATOM 876 C CA . VAL A 1 112 ? 13.837 -9.330 -14.929 1.00 97.75 112 VAL A CA 1
ATOM 877 C C . VAL A 1 112 ? 13.281 -9.238 -16.345 1.00 97.75 112 VAL A C 1
ATOM 879 O O . VAL A 1 112 ? 12.385 -9.997 -16.703 1.00 97.75 112 VAL A O 1
ATOM 882 N N . TRP A 1 113 ? 13.867 -8.377 -17.180 1.00 97.56 113 TRP A N 1
ATOM 883 C CA . TRP A 1 113 ? 13.481 -8.241 -18.584 1.00 97.56 113 TRP A CA 1
ATOM 884 C C . TRP A 1 113 ? 13.705 -9.529 -19.369 1.00 97.56 113 TRP A C 1
ATOM 886 O O . TRP A 1 113 ? 12.824 -9.925 -20.124 1.00 97.56 113 TRP A O 1
ATOM 896 N N . ARG A 1 114 ? 14.829 -10.222 -19.134 1.00 97.94 114 ARG A N 1
ATOM 897 C CA . ARG A 1 114 ? 15.086 -11.534 -19.749 1.00 97.94 114 ARG A CA 1
ATOM 898 C C . ARG A 1 114 ? 14.046 -12.577 -19.350 1.00 97.94 114 ARG A C 1
ATOM 900 O O . ARG A 1 114 ? 13.585 -13.320 -20.198 1.00 97.94 114 ARG A O 1
ATOM 907 N N . VAL A 1 115 ? 13.642 -12.629 -18.079 1.00 97.19 115 VAL A N 1
ATOM 908 C CA . VAL A 1 115 ? 12.574 -13.548 -17.645 1.00 97.19 115 VAL A CA 1
ATOM 909 C C . VAL A 1 115 ? 11.265 -13.244 -18.375 1.00 97.19 115 VAL A C 1
ATOM 911 O O . VAL A 1 115 ? 10.588 -14.166 -18.818 1.00 97.19 115 VAL A O 1
ATOM 914 N N . LEU A 1 116 ? 10.915 -11.965 -18.522 1.00 97.56 116 LEU A N 1
ATOM 915 C CA . LEU A 1 116 ? 9.688 -11.567 -19.212 1.00 97.56 116 LEU A CA 1
ATOM 916 C C . LEU A 1 116 ? 9.741 -11.835 -20.721 1.00 97.56 116 LEU A C 1
ATOM 918 O O . LEU A 1 116 ? 8.714 -12.192 -21.284 1.00 97.56 116 LEU A O 1
ATOM 922 N N . SER A 1 117 ? 10.904 -11.697 -21.365 1.00 96.94 117 SER A N 1
ATOM 923 C CA . SER A 1 117 ? 11.051 -11.932 -22.809 1.00 96.94 117 SER A CA 1
ATOM 924 C C . SER A 1 117 ? 10.982 -13.404 -23.215 1.00 96.94 117 SER A C 1
ATOM 926 O O . SER A 1 117 ? 10.756 -13.688 -24.382 1.00 96.94 117 SER A O 1
ATOM 928 N N . GLU A 1 118 ? 11.190 -14.331 -22.278 1.00 97.44 118 GLU A N 1
ATOM 929 C CA . GLU A 1 118 ? 11.069 -15.779 -22.524 1.00 97.44 118 GLU A CA 1
ATOM 930 C C . GLU A 1 118 ? 9.629 -16.293 -22.348 1.00 97.44 118 GLU A C 1
ATOM 932 O O . GLU A 1 118 ? 9.337 -17.462 -22.608 1.00 97.44 118 GLU A O 1
ATOM 937 N N . MET A 1 119 ? 8.715 -15.446 -21.866 1.00 97.31 119 MET A N 1
ATOM 938 C CA . MET A 1 119 ? 7.307 -15.810 -21.733 1.00 97.31 119 MET A CA 1
ATOM 939 C C . MET A 1 119 ? 6.635 -15.858 -23.116 1.00 97.31 119 MET A C 1
ATOM 941 O O . MET A 1 119 ? 7.009 -15.084 -23.994 1.00 97.31 119 MET A O 1
ATOM 945 N N . PRO A 1 120 ? 5.618 -16.719 -23.320 1.00 97.81 120 PRO A N 1
ATOM 946 C CA . PRO A 1 120 ? 4.858 -16.745 -24.568 1.00 97.81 120 PRO A CA 1
ATOM 947 C C . PRO A 1 120 ? 4.268 -15.376 -24.931 1.00 97.81 120 PRO A C 1
ATOM 949 O O . PRO A 1 120 ? 3.793 -14.657 -24.050 1.00 97.81 120 PRO A O 1
ATOM 952 N N . ASP A 1 121 ? 4.222 -15.052 -26.226 1.00 95.75 121 ASP A N 1
ATOM 953 C CA . ASP A 1 121 ? 3.687 -13.774 -26.728 1.00 95.75 121 ASP A CA 1
ATOM 954 C C . ASP A 1 121 ? 2.206 -13.547 -26.366 1.00 95.75 121 ASP 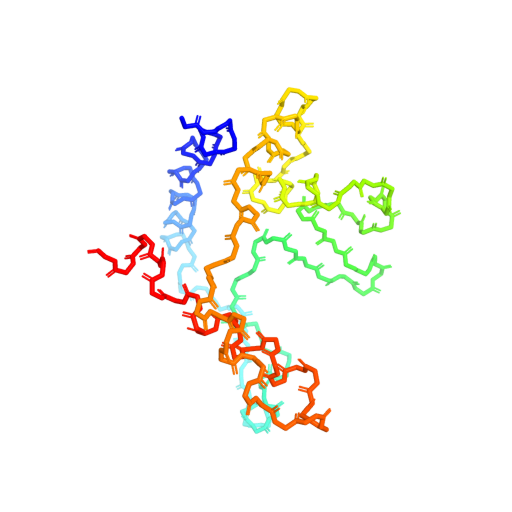A C 1
ATOM 956 O O . ASP A 1 121 ? 1.742 -12.409 -26.284 1.00 95.75 121 ASP A O 1
ATOM 960 N N . ASP A 1 122 ? 1.450 -14.624 -26.139 1.00 97.38 122 ASP A N 1
ATOM 961 C CA . ASP A 1 122 ? 0.042 -14.607 -25.733 1.00 97.38 122 ASP A CA 1
ATOM 962 C C . ASP A 1 122 ? -0.157 -14.705 -24.208 1.00 97.38 122 ASP A C 1
ATOM 964 O O . ASP A 1 122 ? -1.289 -14.830 -23.726 1.00 97.38 122 ASP A O 1
ATOM 968 N N . ALA A 1 123 ? 0.924 -14.621 -23.423 1.00 97.44 123 ALA A N 1
ATOM 969 C CA . ALA A 1 123 ? 0.847 -14.646 -21.971 1.00 97.44 123 ALA A CA 1
ATOM 970 C C . ALA A 1 123 ? -0.007 -13.485 -21.441 1.00 97.44 123 ALA A C 1
ATOM 972 O O . ALA A 1 123 ? 0.164 -12.316 -21.794 1.00 97.44 123 ALA A O 1
ATOM 973 N N . HIS A 1 124 ? -0.918 -13.804 -20.519 1.00 98.19 124 HIS A N 1
ATOM 974 C CA . HIS A 1 124 ? -1.806 -12.804 -19.940 1.00 98.19 124 HIS A CA 1
ATOM 975 C C . HIS A 1 124 ? -1.001 -11.684 -19.236 1.00 98.19 124 HIS A C 1
ATOM 977 O O . HIS A 1 124 ? -0.120 -11.994 -18.425 1.00 98.19 124 HIS A O 1
ATOM 983 N N . PRO A 1 125 ? -1.330 -10.388 -19.428 1.00 97.81 125 PRO A N 1
ATOM 984 C CA . PRO A 1 125 ? -0.547 -9.273 -18.881 1.00 97.81 125 PRO A CA 1
ATOM 985 C C . PRO A 1 125 ? -0.348 -9.317 -17.361 1.00 97.81 125 PRO A C 1
ATOM 987 O O . PRO A 1 125 ? 0.728 -8.998 -16.864 1.00 97.81 125 PRO A O 1
ATOM 990 N N . MET A 1 126 ? -1.354 -9.771 -16.605 1.00 98.19 126 MET A N 1
ATOM 991 C CA . MET A 1 126 ? -1.216 -9.945 -15.150 1.00 98.19 126 MET A CA 1
ATOM 992 C C . MET A 1 126 ? -0.223 -11.048 -14.766 1.00 98.19 126 MET A C 1
ATOM 994 O O . MET A 1 126 ? 0.439 -10.929 -13.737 1.00 98.19 126 MET A O 1
ATOM 998 N N . THR A 1 127 ? -0.092 -12.097 -15.583 1.00 97.88 127 THR A N 1
ATOM 999 C CA . THR A 1 127 ? 0.905 -13.152 -15.369 1.00 97.88 127 THR A CA 1
ATOM 1000 C C . THR A 1 127 ? 2.305 -12.590 -15.581 1.00 97.88 127 THR A C 1
ATOM 1002 O O . THR A 1 127 ? 3.174 -12.808 -14.738 1.00 97.88 127 THR A O 1
ATOM 1005 N N . LEU A 1 128 ? 2.507 -11.809 -16.648 1.00 97.62 128 LEU A N 1
ATOM 1006 C CA . LEU A 1 128 ? 3.768 -11.109 -16.908 1.00 97.62 128 LEU A CA 1
ATOM 1007 C C . LEU A 1 128 ? 4.108 -10.147 -15.765 1.00 97.62 128 LEU A C 1
ATOM 1009 O O . LEU A 1 128 ? 5.186 -10.237 -15.185 1.00 97.62 128 LEU A O 1
ATOM 1013 N N . PHE A 1 129 ? 3.164 -9.285 -15.377 1.00 97.81 129 PHE A N 1
ATOM 1014 C CA . PHE A 1 129 ? 3.378 -8.307 -14.313 1.00 97.81 129 PHE A CA 1
ATOM 1015 C C . PHE A 1 129 ? 3.752 -8.976 -12.986 1.00 97.81 129 PHE A C 1
ATOM 1017 O O . PHE A 1 129 ? 4.776 -8.635 -12.395 1.00 97.81 129 PHE A O 1
ATOM 1024 N N . ASN A 1 130 ? 2.986 -9.982 -12.550 1.00 98.00 130 ASN A N 1
ATOM 1025 C CA . ASN A 1 130 ? 3.280 -10.708 -11.315 1.00 98.00 130 ASN A CA 1
ATOM 1026 C C . ASN A 1 130 ? 4.641 -11.418 -11.375 1.00 98.00 130 ASN A C 1
ATOM 1028 O O . ASN A 1 130 ? 5.406 -11.363 -10.415 1.00 98.00 130 ASN A O 1
ATOM 1032 N N . THR A 1 131 ? 4.976 -12.037 -12.510 1.00 97.75 131 THR A N 1
ATOM 1033 C CA . THR A 1 131 ? 6.277 -12.695 -12.705 1.00 97.75 131 THR A CA 1
ATOM 1034 C C . THR A 1 131 ? 7.428 -11.694 -12.609 1.00 97.75 131 THR A C 1
ATOM 1036 O O . THR A 1 131 ? 8.417 -11.974 -11.937 1.00 97.75 131 THR A O 1
ATOM 1039 N N . GLY A 1 132 ? 7.283 -10.503 -13.197 1.00 97.50 132 GLY A N 1
ATOM 1040 C CA . GLY A 1 132 ? 8.278 -9.433 -13.097 1.00 97.50 132 GLY A CA 1
ATOM 1041 C C . GLY A 1 132 ? 8.503 -8.966 -11.655 1.00 97.50 132 GLY A C 1
ATOM 1042 O O . GLY A 1 132 ? 9.647 -8.861 -11.213 1.00 97.50 132 GLY A O 1
ATOM 1043 N N . ILE A 1 133 ? 7.424 -8.761 -10.887 1.00 97.19 133 ILE A N 1
ATOM 1044 C CA . ILE A 1 133 ? 7.517 -8.418 -9.457 1.00 97.19 133 ILE A CA 1
ATOM 1045 C C . ILE A 1 133 ? 8.209 -9.534 -8.661 1.00 97.19 133 ILE A C 1
ATOM 1047 O O . ILE A 1 133 ? 9.085 -9.251 -7.842 1.00 97.19 133 ILE A O 1
ATOM 1051 N N . LEU A 1 134 ? 7.853 -10.799 -8.906 1.00 97.00 134 LEU A N 1
ATOM 1052 C CA . LEU A 1 134 ? 8.466 -11.944 -8.229 1.00 97.00 134 LEU A CA 1
ATOM 1053 C C . LEU A 1 134 ? 9.950 -12.098 -8.580 1.00 97.00 134 LEU A C 1
ATOM 1055 O O . LEU A 1 134 ? 10.748 -12.395 -7.694 1.00 97.00 134 LEU A O 1
ATOM 1059 N N . ALA A 1 135 ? 10.338 -11.855 -9.833 1.00 97.06 135 ALA A N 1
ATOM 1060 C CA . ALA A 1 135 ? 11.735 -11.888 -10.252 1.00 97.06 135 ALA A CA 1
ATOM 1061 C C . ALA A 1 135 ? 12.569 -10.834 -9.502 1.00 97.06 135 ALA A C 1
ATOM 1063 O O . ALA A 1 135 ? 13.645 -11.153 -9.001 1.00 97.06 135 ALA A O 1
ATOM 1064 N N . MET A 1 136 ? 12.044 -9.614 -9.328 1.00 96.25 136 MET A N 1
ATOM 1065 C CA . MET A 1 136 ? 12.715 -8.532 -8.584 1.00 96.25 136 MET A CA 1
ATOM 1066 C C . MET A 1 136 ? 12.931 -8.822 -7.090 1.00 96.25 136 MET A C 1
ATOM 1068 O O . MET A 1 136 ? 13.639 -8.072 -6.415 1.00 96.25 136 MET A O 1
ATOM 1072 N N . GLN A 1 137 ? 12.366 -9.902 -6.540 1.00 95.88 137 GLN A N 1
ATOM 1073 C CA . GLN A 1 137 ? 12.485 -10.239 -5.120 1.00 95.88 137 GLN A CA 1
ATOM 1074 C C . GLN A 1 137 ? 13.942 -10.391 -4.647 1.00 95.88 137 GLN A C 1
ATOM 1076 O O . GLN A 1 137 ? 14.223 -10.103 -3.479 1.00 95.88 137 GLN A O 1
ATOM 1081 N N . ASN A 1 138 ? 14.874 -10.769 -5.530 1.00 93.94 138 ASN A N 1
ATOM 1082 C CA . ASN A 1 138 ? 16.304 -10.859 -5.210 1.00 93.94 138 ASN A CA 1
ATOM 1083 C C . ASN A 1 138 ? 16.908 -9.513 -4.748 1.00 93.94 138 ASN A C 1
ATOM 1085 O O . ASN A 1 138 ? 17.838 -9.492 -3.936 1.00 93.94 138 ASN A O 1
ATOM 1089 N N . GLU A 1 139 ? 16.332 -8.390 -5.185 1.00 94.75 139 GLU A N 1
ATOM 1090 C CA . GLU A 1 139 ? 16.756 -7.045 -4.779 1.00 94.75 139 GLU A CA 1
ATOM 1091 C C . GLU A 1 139 ? 16.175 -6.604 -3.426 1.00 94.75 139 GLU A C 1
ATOM 1093 O O . GLU A 1 139 ? 16.490 -5.521 -2.931 1.00 94.75 139 GLU A O 1
ATOM 1098 N N . SER A 1 140 ? 15.351 -7.436 -2.780 1.00 95.81 140 SER A N 1
ATOM 1099 C CA . SER A 1 140 ? 14.732 -7.102 -1.497 1.00 95.81 140 SER A CA 1
ATOM 1100 C C . SER A 1 140 ? 15.772 -6.873 -0.399 1.00 95.81 140 SER A C 1
ATOM 1102 O O . SER A 1 140 ? 16.463 -7.793 0.042 1.00 95.81 140 SER A O 1
ATOM 1104 N N . VAL A 1 141 ? 15.830 -5.636 0.099 1.00 95.12 141 VAL A N 1
ATOM 1105 C CA . VAL A 1 141 ? 16.686 -5.238 1.228 1.00 95.12 141 VAL A CA 1
ATOM 1106 C C . VAL A 1 141 ? 16.158 -5.773 2.563 1.00 95.12 141 VAL A C 1
ATOM 1108 O O . VAL A 1 141 ? 16.943 -5.985 3.472 1.00 95.12 141 VAL A O 1
ATOM 1111 N N . PHE A 1 142 ? 14.848 -6.020 2.693 1.00 96.38 142 PHE A N 1
ATOM 1112 C CA . PHE A 1 142 ? 14.256 -6.553 3.932 1.00 96.38 142 PHE A CA 1
ATOM 1113 C C . PHE A 1 142 ? 14.522 -8.052 4.126 1.00 96.38 142 PHE A C 1
ATOM 1115 O O . PHE A 1 142 ? 14.531 -8.543 5.248 1.00 96.38 142 PHE A O 1
ATOM 1122 N N . ARG A 1 143 ? 14.688 -8.792 3.024 1.00 93.88 143 ARG A N 1
ATOM 1123 C CA . ARG A 1 143 ? 14.932 -10.239 3.050 1.00 93.88 143 ARG A CA 1
ATOM 1124 C C . ARG A 1 143 ? 16.399 -10.590 3.341 1.00 93.88 143 ARG A C 1
ATOM 1126 O O . ARG A 1 143 ? 16.655 -11.713 3.768 1.00 93.88 143 ARG A O 1
ATOM 1133 N N . LYS A 1 144 ? 17.333 -9.687 3.030 1.00 84.00 144 LYS A N 1
ATOM 1134 C CA . LYS A 1 144 ? 18.769 -9.828 3.324 1.00 84.00 144 LYS A CA 1
ATOM 1135 C C . LYS A 1 144 ? 19.030 -9.583 4.807 1.00 84.00 144 LYS A C 1
ATOM 1137 O O . LYS A 1 144 ? 19.886 -10.310 5.349 1.00 84.00 144 LYS A O 1
#

Secondary structure (DSSP, 8-state):
--HHHHHHHHHHHHHHHHHHHHHHHHTT-------HHHHHTTSTT------SSEEEETTTEEEETTEEGGGSTTS-HHHHHHHHHHSSPPPHHHHHHHHHHHHTT----HHHHHHHHTS-TT--HHHHHHHHHHHGGGG-TTT-

Sequence (144 aa):
MSLLKQELRKQIPKVQNEIKQLIVDKGDEKISDVTVAQAFSGLRGIKAFVCDTSSVSADKGLIIRGIPLLEITHILPEEVFFLLLTGRLPTKDELVDLKKDFSSHLEVPDYVWRVLSEMPDDAHPMTLFNTGILAMQNESVFRK